Protein AF-A0A445KCR1-F1 (afdb_monomer_lite)

Foldseek 3Di:
DDDDDPPPPPPPPPFDADPVRDTFDWDADCPPVRHRWIKTAFPCVVVVPTDGDIGTPDPPPPPVRVVVVVVVVVVVVVVVVVVVVVVVVVVVVVVVVVVLQADKDWDWDQDPVVRDIDIDIDGD

Secondary structure (DSSP, 8-state):
----------------B-TTSSBPPEEE--SGGGTT-EEEE-TTGGGT-----EEESS----HHHHHHHHHHHHHHHHHHHHHHHHHHHHHHHHHHHHHHHHPEEEEEEEETTTTEEEEEEEE-

Structure (mmCIF, N/CA/C/O backbone):
data_AF-A0A445KCR1-F1
#
_entry.id   AF-A0A445KCR1-F1
#
loop_
_atom_site.group_PDB
_atom_site.id
_atom_site.type_symbol
_atom_site.label_atom_id
_atom_site.label_alt_id
_atom_site.label_comp_id
_atom_site.label_asym_id
_atom_site.label_entity_id
_atom_site.label_seq_id
_atom_site.pdbx_PDB_ins_code
_atom_site.Cartn_x
_atom_site.Cartn_y
_atom_site.Cartn_z
_atom_site.occupancy
_atom_site.B_iso_or_equiv
_atom_site.auth_seq_id
_atom_site.auth_comp_id
_atom_site.auth_asym_id
_atom_site.auth_atom_id
_atom_site.pdbx_PDB_model_num
ATOM 1 N N . MET A 1 1 ? -22.871 23.861 -31.447 1.00 44.31 1 MET A N 1
ATOM 2 C CA . MET A 1 1 ? -22.687 22.397 -31.373 1.00 44.31 1 MET A CA 1
ATOM 3 C C . MET A 1 1 ? -21.193 22.141 -31.427 1.00 44.31 1 MET A C 1
ATOM 5 O O . MET A 1 1 ? -20.646 22.080 -32.518 1.00 44.31 1 MET A O 1
ATOM 9 N N . GLU A 1 2 ? -20.517 22.099 -30.280 1.00 36.28 2 GLU A N 1
ATOM 10 C CA . GLU A 1 2 ? -19.075 21.830 -30.249 1.00 36.28 2 GLU A CA 1
ATOM 11 C C . GLU A 1 2 ? -18.825 20.394 -29.801 1.00 36.28 2 GLU A C 1
ATOM 13 O O . GLU A 1 2 ? -19.383 19.903 -28.822 1.00 36.28 2 GLU A O 1
ATOM 18 N N . ARG A 1 3 ? -18.057 19.702 -30.638 1.00 44.53 3 ARG A N 1
ATOM 19 C CA . ARG A 1 3 ? -17.822 18.265 -30.650 1.00 44.53 3 ARG A CA 1
ATOM 20 C C . ARG A 1 3 ? -16.696 17.977 -29.657 1.00 44.53 3 ARG A C 1
ATOM 22 O O . ARG A 1 3 ? -15.569 18.410 -29.876 1.00 44.53 3 ARG A O 1
ATOM 29 N N . SER A 1 4 ? -16.995 17.278 -28.565 1.00 48.47 4 SER A N 1
ATOM 30 C CA . SER A 1 4 ? -15.982 16.821 -27.610 1.00 48.47 4 SER A CA 1
ATOM 31 C C . SER A 1 4 ? -15.005 15.863 -28.297 1.00 48.47 4 SER A C 1
ATOM 33 O O . SER A 1 4 ? -15.389 14.767 -28.698 1.00 48.47 4 SER A O 1
ATOM 35 N N . SER A 1 5 ? -13.740 16.265 -28.419 1.00 48.31 5 SER A N 1
ATOM 36 C CA . SER A 1 5 ? -12.640 15.369 -28.780 1.00 48.31 5 SER A CA 1
ATOM 37 C C . SER A 1 5 ? -11.990 14.844 -27.504 1.00 48.31 5 SER A C 1
ATOM 39 O O . SER A 1 5 ? -11.193 15.531 -26.870 1.00 48.31 5 SER A O 1
ATOM 41 N N . SER A 1 6 ? -12.338 13.618 -27.117 1.00 49.81 6 SER A N 1
ATOM 42 C CA . SER A 1 6 ? -11.575 12.855 -26.130 1.00 49.81 6 SER A CA 1
ATOM 43 C C . SER A 1 6 ? -10.322 12.298 -26.802 1.00 49.81 6 SER A C 1
ATOM 45 O O . SER A 1 6 ? -10.368 11.266 -27.467 1.00 49.81 6 SER A O 1
ATOM 47 N N . SER A 1 7 ? -9.193 12.979 -26.633 1.00 45.12 7 SER A N 1
ATOM 48 C CA . SER A 1 7 ? -7.891 12.463 -27.053 1.00 45.12 7 SER A CA 1
ATOM 49 C C . SER A 1 7 ? -7.391 11.424 -26.044 1.00 45.12 7 SER A C 1
ATOM 51 O O . SER A 1 7 ? -6.597 11.735 -25.162 1.00 45.12 7 SER A O 1
ATOM 53 N N . TYR A 1 8 ? -7.838 10.172 -26.177 1.00 51.50 8 TYR A N 1
ATOM 54 C CA . TYR A 1 8 ? -6.996 9.034 -25.800 1.00 51.50 8 TYR A CA 1
ATOM 55 C C . TYR A 1 8 ? -5.853 9.015 -26.819 1.00 51.50 8 TYR A C 1
ATOM 57 O O . TYR A 1 8 ? -5.961 8.445 -27.903 1.00 51.50 8 TYR A O 1
ATOM 65 N N . THR A 1 9 ? -4.778 9.742 -26.536 1.00 47.00 9 THR A N 1
ATOM 66 C CA . THR A 1 9 ? -3.545 9.562 -27.289 1.00 47.00 9 THR A CA 1
ATOM 67 C C . THR A 1 9 ? -2.984 8.219 -26.862 1.00 47.00 9 THR A C 1
ATOM 69 O O . THR A 1 9 ? -2.454 8.085 -25.766 1.00 47.00 9 THR A O 1
ATOM 72 N N . SER A 1 10 ? -3.115 7.203 -27.712 1.00 55.72 10 SER A N 1
ATOM 73 C CA . SER A 1 10 ? -2.225 6.054 -27.650 1.00 55.72 10 SER A CA 1
ATOM 74 C C . SER A 1 10 ? -0.803 6.604 -27.784 1.00 55.72 10 SER A C 1
ATOM 76 O O . SER A 1 10 ? -0.407 6.961 -28.897 1.00 55.72 10 SER A O 1
ATOM 78 N N . GLU A 1 11 ? -0.058 6.754 -26.681 1.00 54.22 11 GLU A N 1
ATOM 79 C CA . GLU A 1 11 ? 1.372 7.038 -26.767 1.00 54.22 11 GLU A CA 1
ATOM 80 C C . GLU A 1 11 ? 1.967 6.017 -27.734 1.00 54.22 11 GLU A C 1
ATOM 82 O O . GLU A 1 11 ? 1.942 4.806 -27.485 1.00 54.22 11 GLU A O 1
ATOM 87 N N . ALA A 1 12 ? 2.450 6.500 -28.879 1.00 54.09 12 ALA A N 1
ATOM 88 C CA . ALA A 1 12 ? 3.193 5.686 -29.816 1.00 54.09 12 ALA A CA 1
ATOM 89 C C . ALA A 1 12 ? 4.299 4.995 -29.013 1.00 54.09 12 ALA A C 1
ATOM 91 O O . ALA A 1 12 ? 5.144 5.666 -28.421 1.00 54.09 12 ALA A O 1
ATOM 92 N N . ARG A 1 13 ? 4.247 3.660 -28.913 1.00 63.16 13 ARG A N 1
ATOM 93 C CA . ARG A 1 13 ? 5.245 2.879 -28.178 1.00 63.16 13 ARG A CA 1
ATOM 94 C C . ARG A 1 13 ? 6.606 3.165 -28.805 1.00 63.16 13 ARG A C 1
ATOM 96 O O . ARG A 1 13 ? 6.920 2.617 -29.858 1.00 63.16 13 ARG A O 1
ATOM 103 N N . SER A 1 14 ? 7.378 4.055 -28.184 1.00 77.50 14 SER A N 1
ATOM 104 C CA . SER A 1 14 ? 8.743 4.340 -28.609 1.00 77.50 14 SER A CA 1
ATOM 105 C C . SER A 1 14 ? 9.523 3.029 -28.568 1.00 77.50 14 SER A C 1
ATOM 107 O O . SER A 1 14 ? 9.561 2.363 -27.528 1.00 77.50 14 SER A O 1
ATOM 109 N N . ARG A 1 15 ? 10.065 2.615 -29.717 1.00 89.50 15 ARG A N 1
ATOM 110 C CA . ARG A 1 15 ? 10.869 1.395 -29.820 1.00 89.50 15 ARG A CA 1
ATOM 111 C C . ARG A 1 15 ? 12.230 1.675 -29.202 1.00 89.50 15 ARG A C 1
ATOM 113 O O . ARG A 1 15 ? 12.981 2.507 -29.703 1.00 89.50 15 ARG A O 1
ATOM 120 N N . VAL A 1 16 ? 12.534 0.983 -28.113 1.00 94.31 16 VAL A N 1
ATOM 121 C CA . VAL A 1 16 ? 13.819 1.078 -27.417 1.00 94.31 16 VAL A CA 1
ATOM 122 C C . VAL A 1 16 ? 14.687 -0.084 -27.879 1.00 94.31 16 VAL A C 1
ATOM 124 O O . VAL A 1 16 ? 14.226 -1.220 -27.888 1.00 94.31 16 VAL A O 1
ATOM 127 N N . PHE A 1 17 ? 15.934 0.180 -28.264 1.00 96.06 17 PHE A N 1
ATOM 128 C CA . PHE A 1 17 ? 16.880 -0.845 -28.713 1.00 96.06 17 PHE A CA 1
ATOM 129 C C . PHE A 1 17 ? 18.033 -0.975 -27.720 1.00 96.06 17 PHE A C 1
ATOM 131 O O . PHE A 1 17 ? 18.495 0.017 -27.158 1.00 96.06 17 PHE A O 1
ATOM 138 N N . CYS A 1 18 ? 18.505 -2.202 -27.499 1.00 96.31 18 CYS A N 1
ATOM 139 C CA . CYS A 1 18 ? 19.670 -2.456 -26.653 1.00 96.31 18 CYS A CA 1
ATOM 140 C C . CYS A 1 18 ? 20.988 -2.396 -27.451 1.00 96.31 18 CYS A C 1
ATOM 142 O O . CYS A 1 18 ? 20.988 -2.277 -28.674 1.00 96.31 18 CYS A O 1
ATOM 144 N N . MET A 1 19 ? 22.132 -2.578 -26.778 1.00 95.88 19 MET A N 1
ATOM 145 C CA . MET A 1 19 ? 23.459 -2.593 -27.427 1.00 95.88 19 MET A CA 1
ATOM 146 C C . MET A 1 19 ? 23.679 -3.768 -28.401 1.00 95.88 19 MET A C 1
ATOM 148 O O . MET A 1 19 ? 24.616 -3.739 -29.188 1.00 95.88 19 MET A O 1
ATOM 152 N N . CYS A 1 20 ? 22.829 -4.800 -28.372 1.00 95.19 20 CYS A N 1
ATOM 153 C CA . CYS A 1 20 ? 22.841 -5.882 -29.366 1.00 95.19 20 CYS A CA 1
ATOM 154 C C . CYS A 1 20 ? 22.042 -5.520 -30.634 1.00 95.19 20 CYS A C 1
ATOM 156 O O . CYS 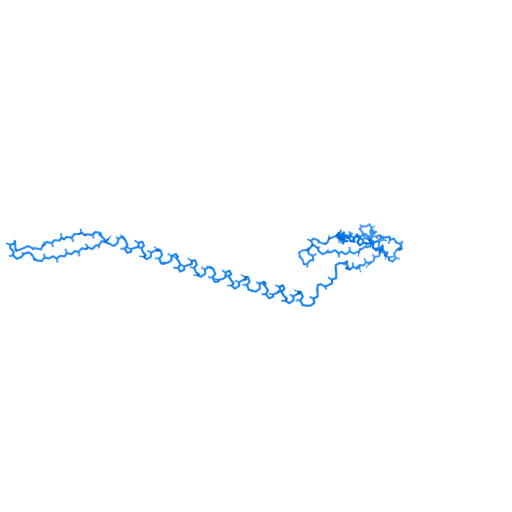A 1 20 ? 21.850 -6.377 -31.490 1.00 95.19 20 CYS A O 1
ATOM 158 N N . ASN A 1 21 ? 21.538 -4.283 -30.726 1.00 94.75 21 ASN A N 1
ATOM 159 C CA . ASN A 1 21 ? 20.705 -3.776 -31.815 1.00 94.75 21 ASN A CA 1
ATOM 160 C C . ASN A 1 21 ? 19.392 -4.558 -32.027 1.00 94.75 21 ASN A C 1
ATOM 162 O O . ASN A 1 21 ? 18.861 -4.629 -33.132 1.00 94.75 21 ASN A O 1
ATOM 166 N N . ILE A 1 22 ? 18.864 -5.141 -30.948 1.00 94.38 22 ILE A N 1
ATOM 167 C CA . ILE A 1 22 ? 17.543 -5.780 -30.899 1.00 94.38 22 ILE A CA 1
ATOM 168 C C . ILE A 1 22 ? 16.585 -4.915 -30.083 1.00 94.38 22 ILE A C 1
ATOM 170 O O . ILE A 1 22 ? 17.013 -4.189 -29.179 1.00 94.38 22 ILE A O 1
ATOM 174 N N . GLU A 1 23 ? 15.292 -5.001 -30.389 1.00 95.94 23 GLU A N 1
ATOM 175 C CA . GLU A 1 23 ? 14.259 -4.301 -29.626 1.00 95.94 23 GLU A CA 1
ATOM 176 C C . GLU A 1 23 ? 14.234 -4.823 -28.180 1.00 95.94 23 GLU A C 1
ATOM 178 O O . GLU A 1 23 ? 14.168 -6.029 -27.922 1.00 95.94 23 GLU A O 1
ATOM 183 N N . ALA A 1 24 ? 14.342 -3.902 -27.229 1.00 96.62 24 ALA A N 1
ATOM 184 C CA . ALA A 1 24 ? 14.310 -4.179 -25.807 1.00 96.62 24 ALA A CA 1
ATOM 185 C C . ALA A 1 24 ? 12.844 -4.329 -25.362 1.00 96.62 24 ALA A C 1
ATOM 187 O O . ALA A 1 24 ? 12.084 -3.361 -25.453 1.00 96.62 24 ALA A O 1
ATOM 188 N N . PRO A 1 25 ? 12.407 -5.504 -24.873 1.00 94.50 25 PRO A N 1
ATOM 189 C CA . PRO A 1 25 ? 11.056 -5.666 -24.349 1.00 94.50 25 PRO A CA 1
ATOM 190 C C . PRO A 1 25 ? 10.813 -4.791 -23.116 1.00 94.50 25 PRO A C 1
ATOM 192 O O . PRO A 1 25 ? 11.696 -4.620 -22.272 1.00 94.50 25 PRO A O 1
ATOM 195 N N . LEU A 1 26 ? 9.578 -4.301 -22.987 1.00 93.81 26 LEU A N 1
ATOM 196 C CA . LEU A 1 26 ? 9.080 -3.669 -21.769 1.00 93.81 26 LEU A CA 1
ATOM 197 C C . LEU A 1 26 ? 8.691 -4.751 -20.753 1.00 93.81 26 LEU A C 1
ATOM 199 O O . LEU A 1 26 ? 7.810 -5.570 -21.012 1.00 93.81 26 LEU A O 1
ATOM 203 N N . VAL A 1 27 ? 9.330 -4.741 -19.590 1.00 93.12 27 VAL A N 1
ATOM 204 C CA . VAL A 1 27 ? 9.168 -5.726 -18.516 1.00 93.12 27 VAL A CA 1
ATOM 205 C C . VAL A 1 27 ? 8.667 -5.028 -17.256 1.00 93.12 27 VAL A C 1
ATOM 207 O O . VAL A 1 27 ? 9.116 -3.933 -16.936 1.00 93.12 27 VAL A O 1
ATOM 210 N N . THR A 1 28 ? 7.749 -5.664 -16.524 1.00 92.19 28 THR A N 1
ATOM 211 C CA . THR A 1 28 ? 7.305 -5.200 -15.198 1.00 92.19 28 THR A CA 1
ATOM 212 C C . THR A 1 28 ? 8.094 -5.931 -14.115 1.00 92.19 28 THR A C 1
ATOM 214 O O . THR A 1 28 ? 8.177 -7.160 -14.136 1.00 92.19 28 THR A O 1
ATOM 217 N N . SER A 1 29 ? 8.690 -5.183 -13.191 1.00 90.75 29 SER A N 1
ATOM 218 C CA . SER A 1 29 ? 9.364 -5.716 -12.011 1.00 90.75 29 SER A CA 1
ATOM 219 C C . SER A 1 29 ? 8.336 -6.116 -10.955 1.00 90.75 29 SER A C 1
ATOM 221 O O . SER A 1 29 ? 7.412 -5.365 -10.661 1.00 90.75 29 SER A O 1
ATOM 223 N N . TRP A 1 30 ? 8.528 -7.292 -10.362 1.00 89.25 30 TRP A N 1
ATOM 224 C CA . TRP A 1 30 ? 7.694 -7.828 -9.278 1.00 89.25 30 TRP A CA 1
ATOM 225 C C . TRP A 1 30 ? 8.487 -8.069 -7.990 1.00 89.25 30 TRP A C 1
ATOM 227 O O . TRP A 1 30 ? 7.993 -8.693 -7.058 1.00 89.25 30 TRP A O 1
ATOM 237 N N . ILE A 1 31 ? 9.731 -7.592 -7.940 1.00 87.56 31 ILE A N 1
ATOM 238 C CA . ILE A 1 31 ? 10.547 -7.619 -6.724 1.00 87.56 31 ILE A CA 1
ATOM 239 C C . ILE A 1 31 ? 9.979 -6.578 -5.760 1.00 87.56 31 ILE A C 1
ATOM 241 O O . ILE A 1 31 ? 9.650 -5.483 -6.208 1.00 87.56 31 ILE A O 1
ATOM 245 N N . GLU A 1 32 ? 9.897 -6.900 -4.468 1.00 81.38 32 GLU A N 1
ATOM 246 C CA . GLU A 1 32 ? 9.301 -6.064 -3.412 1.00 81.38 32 GLU A CA 1
ATOM 247 C C . GLU A 1 32 ? 9.691 -4.580 -3.525 1.00 81.38 32 GLU A C 1
ATOM 249 O O . GLU A 1 32 ? 8.830 -3.706 -3.589 1.00 81.38 32 GLU A O 1
ATOM 254 N N . GLU A 1 33 ? 10.984 -4.302 -3.687 1.00 82.19 33 GLU A N 1
ATOM 255 C CA . GLU A 1 33 ? 11.531 -2.943 -3.741 1.00 82.19 33 GLU A CA 1
ATOM 256 C C . GLU A 1 33 ? 11.192 -2.162 -5.027 1.00 82.19 33 GLU A C 1
ATOM 258 O O . GLU A 1 33 ? 11.226 -0.933 -5.052 1.00 82.19 33 GLU A O 1
ATOM 263 N N . ASN A 1 34 ? 10.847 -2.855 -6.115 1.00 83.94 34 ASN A N 1
ATOM 264 C CA . ASN A 1 34 ? 10.541 -2.259 -7.420 1.00 83.94 34 ASN A CA 1
ATOM 265 C C . ASN A 1 34 ? 9.213 -2.773 -7.996 1.00 83.94 34 ASN A C 1
ATOM 267 O O . ASN A 1 34 ? 9.056 -2.827 -9.218 1.00 83.94 34 ASN A O 1
ATOM 271 N N . SER A 1 35 ? 8.281 -3.200 -7.144 1.00 86.44 35 SER A N 1
ATOM 272 C CA . SER A 1 35 ? 7.059 -3.870 -7.583 1.00 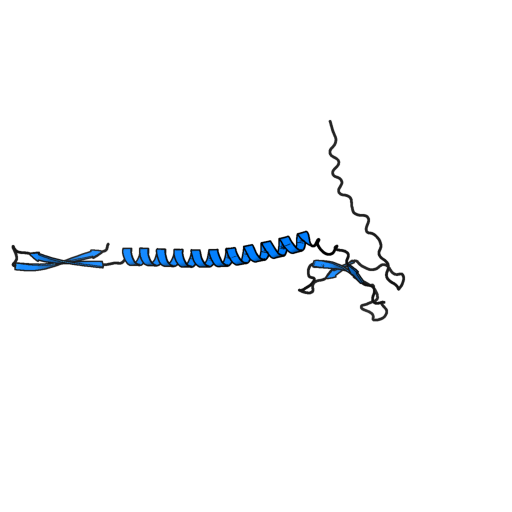86.44 35 SER A CA 1
ATOM 273 C C . SER A 1 35 ? 6.187 -2.936 -8.424 1.00 86.44 35 SER A C 1
ATOM 275 O O . SER A 1 35 ? 6.007 -1.761 -8.101 1.00 86.44 35 SER A O 1
ATOM 277 N N . GLY A 1 36 ? 5.695 -3.441 -9.552 1.00 86.38 36 GLY A N 1
ATOM 278 C CA . GLY A 1 36 ? 4.872 -2.697 -10.502 1.00 86.38 36 GLY A CA 1
ATOM 279 C C . GLY A 1 36 ? 5.631 -1.701 -11.386 1.00 86.38 36 GLY A C 1
ATOM 280 O O . GLY A 1 36 ? 5.039 -1.186 -12.332 1.00 86.38 36 GLY A O 1
ATOM 281 N N . ARG A 1 37 ? 6.928 -1.443 -11.149 1.00 90.06 37 ARG A N 1
ATOM 282 C CA . ARG A 1 37 ? 7.729 -0.546 -12.002 1.00 90.06 37 ARG A CA 1
ATOM 283 C C . ARG A 1 37 ? 8.158 -1.245 -13.286 1.00 90.06 37 ARG A C 1
ATOM 285 O O . ARG A 1 37 ? 8.621 -2.385 -13.266 1.00 90.06 37 ARG A O 1
ATOM 292 N N . ARG A 1 38 ? 8.073 -0.540 -14.408 1.00 93.06 38 ARG A N 1
ATOM 293 C CA . ARG A 1 38 ? 8.379 -1.042 -15.747 1.00 93.06 38 ARG A CA 1
ATOM 294 C C . ARG A 1 38 ? 9.740 -0.561 -16.235 1.00 93.06 38 ARG A C 1
ATOM 296 O O . ARG A 1 38 ? 10.102 0.604 -16.056 1.00 93.06 38 ARG A O 1
ATOM 303 N N . PHE A 1 39 ? 10.480 -1.442 -16.897 1.00 93.38 39 PHE A N 1
ATOM 304 C CA . PHE A 1 39 ? 11.797 -1.169 -17.470 1.00 93.38 39 PHE A CA 1
ATOM 305 C C . PHE A 1 39 ? 11.982 -1.868 -18.820 1.00 93.38 39 PHE A C 1
ATOM 307 O O . PHE A 1 39 ? 11.331 -2.867 -19.109 1.00 93.38 39 PHE A O 1
ATOM 314 N N . TYR A 1 40 ? 12.893 -1.353 -19.637 1.00 95.31 40 TYR A N 1
ATOM 315 C CA . TYR A 1 40 ? 13.401 -1.995 -20.841 1.00 95.31 40 TYR A CA 1
ATOM 316 C C . TYR A 1 40 ? 14.694 -2.742 -20.521 1.00 95.31 40 TYR A C 1
ATOM 318 O O . TYR A 1 40 ? 15.585 -2.186 -19.875 1.00 95.31 40 TYR A O 1
ATOM 326 N N . GLY A 1 41 ? 14.809 -3.986 -20.983 1.00 94.94 41 GLY A N 1
ATOM 327 C CA . GLY A 1 41 ? 16.005 -4.816 -20.812 1.00 94.94 41 GLY A CA 1
ATOM 328 C C . GLY A 1 41 ? 16.371 -5.567 -22.089 1.00 94.94 41 GLY A C 1
ATOM 329 O O . GLY A 1 41 ? 15.560 -5.671 -23.004 1.00 94.94 41 GLY A O 1
ATOM 330 N N . CYS A 1 42 ? 17.591 -6.100 -22.183 1.00 96.69 42 CYS A N 1
ATOM 331 C CA . CYS A 1 42 ? 17.985 -6.902 -23.344 1.00 96.69 42 CYS A CA 1
ATOM 332 C C . CYS A 1 42 ? 17.189 -8.220 -23.417 1.00 96.69 42 CYS A C 1
ATOM 334 O O . CYS A 1 42 ? 17.221 -9.024 -22.484 1.00 96.69 42 CYS A O 1
ATOM 336 N N . GLY A 1 43 ? 16.534 -8.490 -24.553 1.00 94.56 43 GLY A N 1
ATOM 337 C CA . GLY A 1 43 ? 15.771 -9.729 -24.763 1.00 94.56 43 GLY A CA 1
ATOM 338 C C . GLY A 1 43 ? 16.615 -11.010 -24.686 1.00 94.56 43 GLY A C 1
ATOM 339 O O . GLY A 1 43 ? 16.097 -12.072 -24.354 1.00 94.56 43 GLY A O 1
ATOM 340 N N . LEU A 1 44 ? 17.929 -10.910 -24.916 1.00 95.69 44 LEU A N 1
ATOM 341 C CA . LEU A 1 44 ? 18.868 -12.035 -24.838 1.00 95.69 44 LEU A CA 1
ATOM 342 C C . LEU A 1 44 ? 19.479 -12.237 -23.440 1.00 95.69 44 LEU A C 1
ATOM 344 O O . LEU A 1 44 ? 20.287 -13.149 -23.257 1.00 95.69 44 LEU A O 1
ATOM 348 N N . TYR A 1 45 ? 19.112 -11.420 -22.444 1.00 92.56 45 TYR A N 1
ATOM 349 C CA . TYR A 1 45 ? 19.694 -11.488 -21.098 1.00 92.56 45 TYR A CA 1
ATOM 350 C C . TYR A 1 45 ? 19.510 -12.873 -20.453 1.00 92.56 45 TYR A C 1
ATOM 352 O O . TYR A 1 45 ? 20.465 -13.464 -19.957 1.00 92.56 45 TYR A O 1
ATOM 360 N N . LYS A 1 46 ? 18.305 -13.455 -20.551 1.00 89.06 46 LYS A N 1
ATOM 361 C CA . LYS A 1 46 ? 17.977 -14.760 -19.943 1.00 89.06 46 LYS A CA 1
ATOM 362 C C . LYS A 1 46 ? 18.710 -15.956 -20.559 1.00 89.06 46 LYS A C 1
ATOM 364 O O . LYS A 1 46 ? 18.793 -16.996 -19.920 1.00 89.06 46 LYS A O 1
ATOM 369 N N . VAL A 1 47 ? 19.219 -15.826 -21.785 1.00 92.94 47 VAL A N 1
ATOM 370 C CA . VAL A 1 47 ? 19.934 -16.903 -22.495 1.00 92.94 47 VAL A CA 1
ATOM 371 C C . VAL A 1 47 ? 21.456 -16.737 -22.438 1.00 92.94 47 VAL A C 1
ATOM 373 O O . VAL A 1 47 ? 22.173 -17.412 -23.172 1.00 92.94 47 VAL A O 1
ATOM 376 N N . GLY A 1 48 ? 21.963 -15.813 -21.610 1.00 91.62 48 GLY A N 1
ATOM 377 C CA . GLY A 1 48 ? 23.401 -15.599 -21.401 1.00 91.62 48 GLY A CA 1
ATOM 378 C C . GLY A 1 48 ? 24.148 -14.986 -22.592 1.00 91.62 48 GLY A C 1
ATOM 379 O O . GLY A 1 48 ? 25.372 -14.925 -22.578 1.00 91.62 48 GLY A O 1
ATOM 380 N N . LYS A 1 49 ? 23.430 -14.531 -23.627 1.00 92.19 49 LYS A N 1
ATOM 381 C CA . LYS A 1 49 ? 23.992 -13.901 -24.839 1.00 92.19 49 LYS A CA 1
ATOM 382 C C . LYS A 1 49 ? 23.651 -12.412 -24.953 1.00 92.19 49 LYS A C 1
ATOM 384 O O . LYS A 1 49 ? 23.922 -11.790 -25.975 1.00 92.19 49 LYS A O 1
ATOM 389 N N . GLY A 1 50 ? 22.982 -11.856 -23.945 1.00 93.44 50 GLY A N 1
ATOM 390 C CA . GLY A 1 50 ? 22.536 -10.468 -23.933 1.00 93.44 50 GLY A CA 1
ATOM 391 C C . GLY A 1 50 ? 23.556 -9.514 -23.328 1.00 93.44 50 GLY A C 1
ATOM 392 O O . GLY A 1 50 ? 24.358 -9.886 -22.479 1.00 93.44 50 GLY A O 1
ATOM 393 N N . CYS A 1 51 ? 23.485 -8.255 -23.747 1.00 95.94 51 CYS A N 1
ATOM 394 C CA . CYS A 1 51 ? 24.168 -7.153 -23.081 1.00 95.94 51 CYS A CA 1
ATOM 395 C C . CYS A 1 51 ? 23.434 -6.714 -21.800 1.00 95.94 51 CYS A C 1
ATOM 397 O O . CYS A 1 51 ? 22.249 -6.995 -21.612 1.00 95.94 51 CYS A O 1
ATOM 399 N N . ASN A 1 52 ? 24.112 -5.932 -20.959 1.00 95.69 52 ASN A N 1
ATOM 400 C CA . ASN A 1 52 ? 23.568 -5.390 -19.705 1.00 95.69 52 ASN A CA 1
ATOM 401 C C . ASN A 1 52 ? 22.710 -4.126 -19.903 1.00 95.69 52 ASN A C 1
ATOM 403 O O . ASN A 1 52 ? 22.700 -3.234 -19.059 1.00 95.69 52 ASN A O 1
ATOM 407 N N . PHE A 1 53 ? 22.024 -4.003 -21.041 1.00 96.25 53 PHE A N 1
ATOM 408 C CA . PHE A 1 53 ? 21.149 -2.861 -21.288 1.00 96.25 53 PHE A CA 1
ATOM 409 C C . PHE A 1 53 ? 19.970 -2.857 -20.309 1.00 96.25 53 PHE A C 1
ATOM 411 O O . PHE A 1 53 ? 19.262 -3.861 -20.189 1.00 96.25 53 PHE A O 1
ATOM 418 N N . PHE A 1 54 ? 19.749 -1.714 -19.663 1.00 94.44 54 PHE A N 1
ATOM 419 C CA . PHE A 1 54 ? 18.664 -1.479 -18.720 1.00 94.44 54 PHE A CA 1
ATOM 420 C C . PHE A 1 54 ? 18.237 -0.008 -18.767 1.00 94.44 54 PHE A C 1
ATOM 422 O O . PHE A 1 54 ? 19.080 0.885 -18.678 1.00 94.44 54 PHE A O 1
ATOM 429 N N . GLN A 1 55 ? 16.933 0.253 -18.858 1.00 92.62 55 GLN A N 1
ATOM 430 C CA . GLN A 1 55 ? 16.382 1.607 -18.809 1.00 92.62 55 GLN A CA 1
ATOM 431 C C . GLN A 1 55 ? 15.002 1.606 -18.150 1.00 92.62 55 GLN A C 1
ATOM 433 O O . GLN A 1 55 ? 14.125 0.847 -18.550 1.00 92.62 55 GLN A O 1
ATOM 438 N N . TRP A 1 56 ? 14.765 2.479 -17.171 1.00 91.50 56 TRP A N 1
ATOM 439 C CA . TRP A 1 56 ? 13.424 2.639 -16.600 1.00 91.50 56 TRP A CA 1
ATOM 440 C C . TRP A 1 56 ? 12.458 3.227 -17.638 1.00 91.50 56 TRP A C 1
ATOM 442 O O . TRP A 1 56 ? 12.773 4.229 -18.275 1.00 91.50 56 TRP A O 1
ATOM 452 N N . HIS A 1 57 ? 11.288 2.603 -17.797 1.00 88.12 57 HIS A N 1
ATOM 453 C CA . HIS A 1 57 ? 10.189 3.149 -18.596 1.00 88.12 57 HIS A CA 1
ATOM 454 C C . HIS A 1 57 ? 9.378 4.141 -17.768 1.00 88.12 57 HIS A C 1
ATOM 456 O O . HIS A 1 57 ? 9.082 5.243 -18.223 1.00 88.12 57 HIS A O 1
ATOM 462 N N . ASP A 1 58 ? 9.050 3.756 -16.533 1.00 83.56 58 ASP A N 1
ATOM 463 C CA . ASP A 1 58 ? 8.386 4.669 -15.616 1.00 83.56 58 ASP A CA 1
ATOM 464 C C . ASP A 1 58 ? 9.402 5.714 -15.138 1.00 83.56 58 ASP A C 1
ATOM 466 O O . ASP A 1 58 ? 10.466 5.335 -14.622 1.00 83.56 58 ASP A O 1
ATOM 470 N N . PRO A 1 59 ? 9.108 7.021 -15.279 1.00 74.31 59 PRO A N 1
ATOM 471 C CA . PRO A 1 59 ? 9.986 8.052 -14.757 1.00 74.31 59 PRO A CA 1
ATOM 472 C C . PRO A 1 59 ? 10.186 7.822 -13.261 1.00 74.31 59 PRO A C 1
ATOM 474 O O . PRO A 1 59 ? 9.283 7.367 -12.552 1.00 74.31 59 PRO A O 1
ATOM 477 N N . VAL A 1 60 ? 11.382 8.142 -12.759 1.00 70.06 60 VAL A N 1
ATOM 478 C CA . VAL A 1 60 ? 11.595 8.194 -11.313 1.00 70.06 60 VAL A CA 1
ATOM 479 C C . VAL A 1 60 ? 10.546 9.158 -10.776 1.00 70.06 60 VAL A C 1
ATOM 481 O O . VAL A 1 60 ? 10.563 10.330 -11.154 1.00 70.06 60 VAL A O 1
ATOM 484 N N . GLY A 1 61 ? 9.606 8.649 -9.967 1.00 65.50 61 GLY A N 1
ATOM 485 C CA . GLY A 1 61 ? 8.508 9.457 -9.443 1.00 65.50 61 GLY A CA 1
ATOM 486 C C . GLY A 1 61 ? 9.059 10.784 -8.938 1.00 65.50 61 GLY A C 1
ATOM 487 O O . GLY A 1 61 ? 10.094 10.792 -8.258 1.00 65.50 61 GLY A O 1
ATOM 488 N N . ASN A 1 62 ? 8.425 11.891 -9.337 1.00 72.75 62 ASN A N 1
ATOM 489 C CA . ASN A 1 62 ? 8.901 13.236 -9.025 1.00 72.75 62 ASN A CA 1
ATOM 490 C C . ASN A 1 62 ? 9.229 13.295 -7.523 1.00 72.75 62 ASN A C 1
ATOM 492 O O . ASN A 1 62 ? 8.469 12.775 -6.705 1.00 72.75 62 ASN A O 1
ATOM 496 N N . ASN A 1 63 ? 10.339 13.929 -7.137 1.00 77.06 63 ASN A N 1
ATOM 497 C CA . ASN A 1 63 ? 10.698 14.120 -5.728 1.00 77.06 63 ASN A CA 1
ATOM 498 C C . ASN A 1 63 ? 9.518 14.653 -4.894 1.00 77.06 63 ASN A C 1
ATOM 500 O O . ASN A 1 63 ? 9.372 14.288 -3.730 1.00 77.06 63 ASN A O 1
ATOM 504 N N . ARG A 1 64 ? 8.627 15.451 -5.499 1.00 80.94 64 ARG A N 1
ATOM 505 C CA . ARG A 1 64 ? 7.359 15.871 -4.888 1.00 80.94 64 ARG A CA 1
ATOM 506 C C . ARG A 1 64 ? 6.401 14.703 -4.617 1.00 80.94 64 ARG A C 1
ATOM 508 O O . ARG A 1 64 ? 5.883 14.613 -3.512 1.00 80.94 64 ARG A O 1
ATOM 515 N N . GLN A 1 65 ? 6.182 13.811 -5.585 1.00 81.88 65 GLN A N 1
ATOM 516 C CA . GLN A 1 65 ? 5.329 12.624 -5.425 1.00 81.88 65 GLN A CA 1
ATOM 517 C C . GLN A 1 65 ? 5.868 11.701 -4.330 1.00 81.88 65 GLN A C 1
ATOM 519 O O . GLN A 1 65 ? 5.109 11.294 -3.459 1.00 81.88 65 GLN A O 1
ATOM 524 N N . LYS A 1 66 ? 7.184 11.445 -4.306 1.00 81.94 66 LYS A N 1
ATOM 525 C CA . LYS A 1 66 ? 7.815 10.648 -3.242 1.00 81.94 66 LYS A CA 1
ATOM 526 C C . LYS A 1 66 ? 7.590 11.258 -1.858 1.00 81.94 66 LYS A C 1
ATOM 528 O O . LYS A 1 66 ? 7.206 10.547 -0.937 1.00 81.94 66 LYS A O 1
ATOM 533 N N . LYS A 1 67 ? 7.784 12.576 -1.716 1.00 86.81 67 LYS A N 1
ATOM 534 C CA . LYS A 1 67 ? 7.534 13.290 -0.453 1.00 86.81 67 LYS A CA 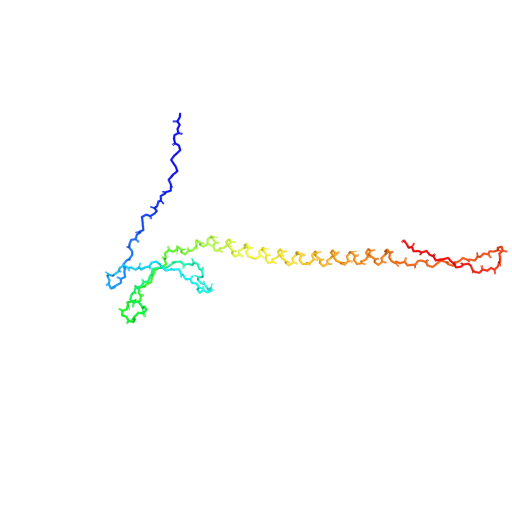1
ATOM 535 C C . LYS A 1 67 ? 6.078 13.172 -0.002 1.00 86.81 67 LYS A C 1
ATOM 537 O O . LYS A 1 67 ? 5.846 12.927 1.175 1.00 86.81 67 LYS A O 1
ATOM 542 N N . ILE A 1 68 ? 5.125 13.315 -0.926 1.00 90.44 68 ILE A N 1
ATOM 543 C CA . ILE A 1 68 ? 3.693 13.169 -0.628 1.00 90.44 68 ILE A CA 1
ATOM 544 C C . ILE A 1 68 ? 3.384 11.743 -0.171 1.00 90.44 68 ILE A C 1
ATOM 546 O O . ILE A 1 68 ? 2.757 11.578 0.865 1.00 90.44 68 ILE A O 1
ATOM 550 N N . ILE A 1 69 ? 3.865 10.722 -0.888 1.00 90.19 69 ILE A N 1
ATOM 551 C CA . ILE A 1 69 ? 3.641 9.315 -0.523 1.00 90.19 69 ILE A CA 1
ATOM 552 C C . ILE A 1 69 ? 4.170 9.035 0.887 1.00 90.19 69 ILE A C 1
ATOM 554 O O . ILE A 1 69 ? 3.442 8.504 1.716 1.00 90.19 69 ILE A O 1
ATOM 558 N N . VAL A 1 70 ? 5.403 9.451 1.190 1.00 91.06 70 VAL A N 1
ATOM 559 C CA . VAL A 1 70 ? 5.999 9.248 2.520 1.00 91.06 70 VAL A CA 1
ATOM 560 C C . VAL A 1 70 ? 5.224 9.992 3.611 1.00 91.06 70 VAL A C 1
ATOM 562 O O . VAL A 1 70 ? 5.032 9.446 4.695 1.00 91.06 70 VAL A O 1
ATOM 565 N N . ALA A 1 71 ? 4.773 11.222 3.346 1.00 95.38 71 ALA A N 1
ATOM 566 C CA . ALA A 1 71 ? 3.962 11.982 4.297 1.00 95.38 71 ALA A CA 1
ATO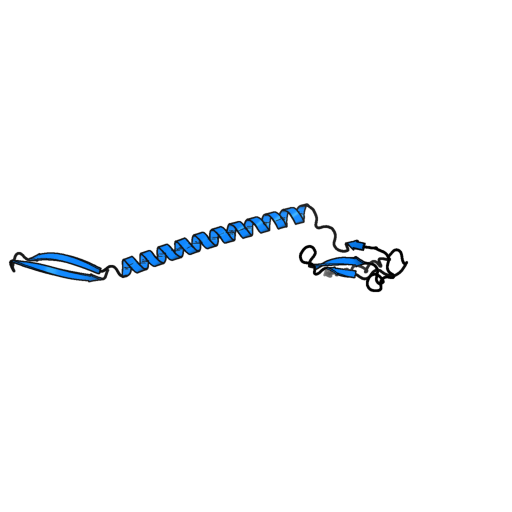M 567 C C . ALA A 1 71 ? 2.615 11.292 4.566 1.00 95.38 71 ALA A C 1
ATOM 569 O O . ALA A 1 71 ? 2.259 11.094 5.724 1.00 95.38 71 ALA A O 1
ATOM 570 N N . LEU A 1 72 ? 1.925 10.847 3.511 1.00 97.06 72 LEU A N 1
ATOM 571 C CA . LEU A 1 72 ? 0.655 10.129 3.620 1.00 97.06 72 LEU A CA 1
ATOM 572 C C . LEU A 1 72 ? 0.805 8.799 4.362 1.00 97.06 72 LEU A C 1
ATOM 574 O O . LEU A 1 72 ? -0.047 8.458 5.172 1.00 97.06 72 LEU A O 1
ATOM 578 N N . MET A 1 73 ? 1.887 8.052 4.126 1.00 95.44 73 MET A N 1
ATOM 579 C CA . MET A 1 73 ? 2.148 6.806 4.855 1.00 95.44 73 MET A CA 1
ATOM 580 C C . MET A 1 73 ? 2.284 7.051 6.362 1.00 95.44 73 MET A C 1
ATOM 582 O O . MET A 1 73 ? 1.661 6.344 7.148 1.00 95.44 73 MET A O 1
ATOM 586 N N . LYS A 1 74 ? 3.032 8.089 6.763 1.00 97.44 74 LYS A N 1
ATOM 587 C CA . LYS A 1 74 ? 3.161 8.471 8.178 1.00 97.44 74 LYS A CA 1
ATOM 588 C C . LYS A 1 74 ? 1.820 8.864 8.789 1.00 97.44 74 LYS A C 1
ATOM 590 O O . LYS A 1 74 ? 1.494 8.409 9.879 1.00 97.44 74 LYS A O 1
ATOM 595 N N . GLU A 1 75 ? 1.031 9.660 8.072 1.00 98.06 75 GLU A N 1
ATOM 596 C CA . GLU A 1 75 ? -0.296 10.077 8.530 1.00 98.06 75 GLU A CA 1
ATOM 597 C C . GLU A 1 75 ? -1.234 8.873 8.709 1.00 98.06 75 GLU A C 1
ATOM 599 O O . GLU A 1 75 ? -1.927 8.771 9.717 1.00 98.06 75 GLU A O 1
ATOM 604 N N . VAL A 1 76 ? -1.198 7.901 7.794 1.00 98.31 76 VAL A N 1
ATOM 605 C CA . VAL A 1 76 ? -1.956 6.648 7.927 1.00 98.31 76 VAL A CA 1
ATOM 606 C C . VAL A 1 76 ? -1.538 5.863 9.173 1.00 98.31 76 VAL A C 1
ATOM 608 O O . VAL A 1 76 ? -2.404 5.347 9.882 1.00 98.31 76 VAL A O 1
ATOM 611 N N . ASP A 1 77 ? -0.243 5.767 9.465 1.00 98.06 77 ASP A N 1
ATOM 612 C CA . ASP A 1 77 ? 0.242 5.051 10.649 1.00 98.06 77 ASP A CA 1
ATOM 613 C C . ASP A 1 77 ? -0.164 5.758 11.952 1.00 98.06 77 ASP A C 1
ATOM 615 O O . ASP A 1 77 ? -0.636 5.110 12.892 1.00 98.06 77 ASP A O 1
ATOM 619 N N . GLU A 1 78 ? -0.075 7.088 11.995 1.00 98.25 78 GLU A N 1
ATOM 620 C CA . GLU A 1 78 ? -0.542 7.900 13.125 1.00 98.25 78 GLU A CA 1
ATOM 621 C C . GLU A 1 78 ? -2.056 7.764 13.345 1.00 98.25 78 GLU A C 1
ATOM 623 O O . GLU A 1 78 ? -2.514 7.602 14.483 1.00 98.25 78 GLU A O 1
ATOM 628 N N . LEU A 1 79 ? -2.843 7.773 12.266 1.00 98.44 79 LEU A N 1
ATOM 629 C CA . LEU A 1 79 ? -4.290 7.575 12.327 1.00 98.44 79 LEU A CA 1
ATOM 630 C C . LEU A 1 79 ? -4.646 6.180 12.846 1.00 98.44 79 LEU A C 1
ATOM 632 O O . LEU A 1 79 ? -5.504 6.071 13.720 1.00 98.44 79 LEU A O 1
ATOM 636 N N . LYS A 1 80 ? -3.949 5.129 12.400 1.00 98.19 80 LYS A N 1
ATOM 637 C CA . LYS A 1 80 ? -4.141 3.759 12.910 1.00 98.19 80 LYS A CA 1
ATOM 638 C C . LYS A 1 80 ? -3.817 3.642 14.398 1.00 98.19 80 LYS A C 1
ATOM 640 O O . LYS A 1 80 ? -4.515 2.941 15.131 1.00 98.19 80 LYS A O 1
ATOM 645 N N . LEU A 1 81 ? -2.760 4.309 14.865 1.00 98.25 81 LEU A N 1
ATOM 646 C CA . LEU A 1 81 ? -2.422 4.347 16.291 1.00 98.25 81 LEU A CA 1
ATOM 647 C C . LEU A 1 81 ? -3.514 5.051 17.100 1.00 98.25 81 LEU A C 1
ATOM 649 O O . LEU A 1 81 ? -3.944 4.542 18.138 1.00 98.25 81 LE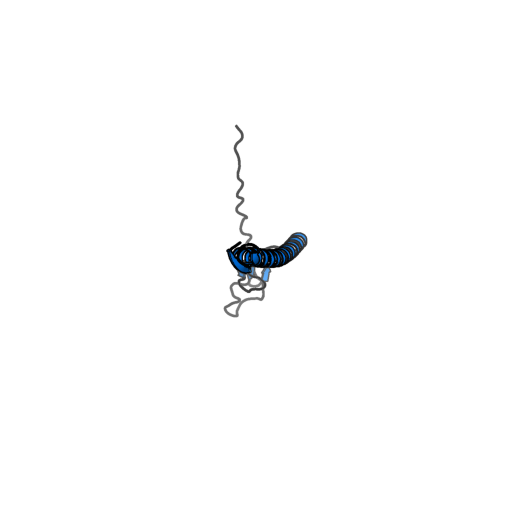U A O 1
ATOM 653 N N . ARG A 1 82 ? -4.008 6.192 16.607 1.00 98.00 82 ARG A N 1
ATOM 654 C CA . ARG A 1 82 ? -5.100 6.931 17.247 1.00 98.00 82 ARG A CA 1
ATOM 655 C C . ARG A 1 82 ? -6.393 6.121 17.282 1.00 98.00 82 ARG A C 1
ATOM 657 O O . ARG A 1 82 ? -7.046 6.085 18.321 1.00 98.00 82 ARG A O 1
ATOM 664 N N . GLU A 1 83 ? -6.746 5.461 16.183 1.00 98.56 83 GLU A N 1
ATOM 665 C CA . GLU A 1 83 ? -7.923 4.597 16.084 1.00 98.56 83 GLU A CA 1
ATOM 666 C C . GLU A 1 83 ? -7.881 3.487 17.138 1.00 98.56 83 GLU A C 1
ATOM 668 O O . GLU A 1 83 ? -8.829 3.342 17.909 1.00 98.56 83 GLU A O 1
ATOM 673 N N . LYS A 1 84 ? -6.756 2.770 17.248 1.00 98.44 84 LYS A N 1
ATOM 674 C CA . LYS A 1 84 ? -6.557 1.745 18.284 1.00 98.44 84 LYS A CA 1
ATOM 675 C C . LYS A 1 84 ? -6.739 2.306 19.695 1.00 98.44 84 LYS A C 1
ATOM 677 O O . LYS A 1 84 ? -7.415 1.695 20.520 1.00 98.44 84 LY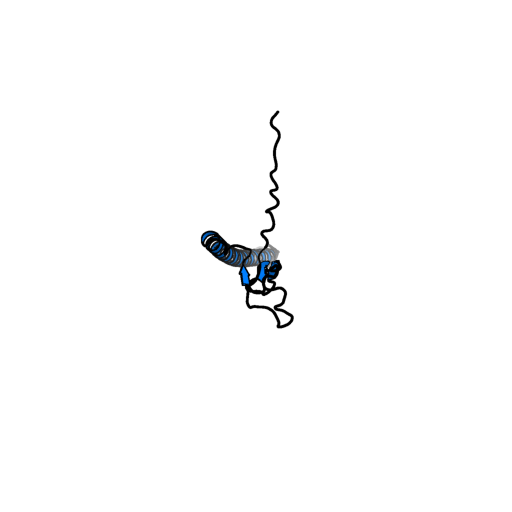S A O 1
ATOM 682 N N . GLY A 1 85 ? -6.179 3.485 19.971 1.00 98.19 85 GLY A N 1
ATOM 683 C CA . GLY A 1 85 ? -6.336 4.150 21.266 1.00 98.19 85 GLY A CA 1
ATOM 684 C C . GLY A 1 85 ? -7.793 4.510 21.580 1.00 98.19 85 GLY A C 1
ATOM 685 O O . GLY A 1 85 ? -8.269 4.274 22.690 1.00 98.19 85 GLY A O 1
ATOM 686 N N . LEU A 1 86 ? -8.527 5.038 20.598 1.00 98.19 86 LEU A N 1
ATOM 687 C CA . LEU A 1 86 ? -9.954 5.332 20.746 1.00 98.19 86 LEU A CA 1
ATOM 688 C C . LEU A 1 86 ? -10.779 4.058 20.952 1.00 98.19 86 LEU A C 1
ATOM 690 O O . LEU A 1 86 ? -11.650 4.044 21.817 1.00 98.19 86 LEU A O 1
ATOM 694 N N . GLN A 1 87 ? -10.479 2.978 20.227 1.00 98.38 87 GLN A N 1
ATOM 695 C CA . GLN A 1 87 ? -11.151 1.689 20.405 1.00 98.38 87 GLN A CA 1
ATOM 696 C C . GLN A 1 87 ? -10.939 1.111 21.808 1.00 98.38 87 GLN A C 1
ATOM 698 O O . GLN A 1 87 ? -11.896 0.617 22.409 1.00 98.38 87 GLN A O 1
ATOM 703 N N . SER A 1 88 ? -9.727 1.223 22.362 1.00 98.19 88 SER A N 1
ATOM 704 C CA . SER A 1 88 ? -9.459 0.830 23.751 1.00 98.19 88 SER A CA 1
ATOM 705 C C . SER A 1 88 ? -10.332 1.624 24.722 1.00 98.19 88 SER A C 1
ATOM 707 O O . SER A 1 88 ? -11.063 1.037 25.511 1.00 98.19 88 SER A O 1
ATOM 709 N N . ARG A 1 89 ? -10.359 2.959 24.597 1.00 97.50 89 ARG A N 1
ATOM 710 C CA . ARG A 1 89 ? -11.165 3.828 25.474 1.00 97.50 89 ARG A CA 1
ATOM 711 C C . ARG A 1 89 ? -12.661 3.545 25.379 1.00 97.50 89 ARG A C 1
ATOM 713 O O . ARG A 1 89 ? -13.354 3.577 26.390 1.00 97.50 89 ARG A O 1
ATOM 720 N N . ILE A 1 90 ? -13.170 3.290 24.173 1.00 98.06 90 ILE A N 1
ATOM 721 C CA . ILE A 1 90 ? -14.572 2.903 23.967 1.00 98.06 90 ILE A CA 1
ATOM 722 C C . ILE A 1 90 ? -14.862 1.586 24.688 1.00 98.06 90 ILE A C 1
ATOM 724 O O . ILE A 1 90 ? -15.903 1.461 25.328 1.00 98.06 90 ILE A O 1
ATOM 728 N N . SER A 1 91 ? -13.947 0.622 24.605 1.00 97.81 91 SER A N 1
ATOM 729 C CA . SER A 1 91 ? -14.089 -0.672 25.275 1.00 97.81 91 SER A CA 1
ATOM 730 C C . SER A 1 91 ? -14.098 -0.515 26.798 1.00 97.81 91 SER A C 1
ATOM 732 O O . SER A 1 91 ? -14.983 -1.061 27.452 1.00 97.81 91 SER A O 1
ATOM 734 N N . ASP A 1 92 ? -13.204 0.305 27.354 1.00 97.19 92 ASP A N 1
ATOM 735 C CA . ASP A 1 92 ? -13.148 0.586 28.794 1.00 97.19 92 ASP A CA 1
ATOM 736 C C . ASP A 1 92 ? -14.424 1.275 29.296 1.00 97.19 92 ASP A C 1
ATOM 738 O O . ASP A 1 92 ? -14.982 0.891 30.325 1.00 97.19 92 ASP A O 1
ATOM 742 N N . MET A 1 93 ? -14.928 2.267 28.551 1.00 96.75 93 MET A N 1
ATOM 743 C CA . MET A 1 93 ? -16.185 2.947 28.887 1.00 96.75 93 MET A CA 1
ATOM 744 C C . MET A 1 93 ? -17.371 1.979 28.865 1.00 96.75 93 MET A C 1
ATOM 746 O O . MET A 1 93 ? -18.163 1.982 29.803 1.00 96.75 93 MET A O 1
ATOM 750 N N . LYS A 1 94 ? -17.456 1.106 27.853 1.00 96.69 94 LYS A N 1
ATOM 751 C CA . LYS A 1 94 ? -18.497 0.068 27.771 1.00 96.69 94 LYS A CA 1
ATOM 752 C C . LYS A 1 94 ? -18.421 -0.925 28.929 1.00 96.69 94 LYS A C 1
ATOM 754 O O . LYS A 1 94 ? -19.450 -1.329 29.459 1.00 96.69 94 LYS A O 1
ATOM 759 N N . MET A 1 95 ? -17.214 -1.319 29.333 1.00 95.62 95 MET A N 1
ATOM 760 C CA . MET A 1 95 ? -17.023 -2.204 30.484 1.00 95.62 95 MET A CA 1
ATOM 761 C C . MET A 1 95 ? -17.453 -1.537 31.790 1.00 95.62 95 MET A C 1
ATOM 763 O O . MET A 1 95 ? -18.082 -2.187 32.623 1.00 95.62 95 MET A O 1
ATOM 767 N N . LYS A 1 96 ? -17.158 -0.243 31.961 1.00 93.81 96 LYS A N 1
ATOM 768 C CA . LYS A 1 96 ? -17.587 0.522 33.135 1.00 93.81 96 LYS A CA 1
ATOM 769 C C . LYS A 1 96 ? -19.107 0.667 33.197 1.00 93.81 96 LYS A C 1
ATOM 771 O O . LYS A 1 96 ? -19.680 0.419 34.250 1.00 93.81 96 LYS A O 1
ATOM 776 N N . GLU A 1 97 ? -19.742 1.016 32.082 1.00 93.56 97 GLU A N 1
ATOM 777 C CA . GLU A 1 97 ? -21.204 1.099 31.973 1.00 93.56 97 GLU A CA 1
ATOM 778 C C . GLU A 1 97 ? -21.858 -0.247 32.312 1.00 93.56 97 GLU A C 1
ATOM 780 O O . GLU A 1 97 ? -22.783 -0.304 33.120 1.00 93.56 97 GLU A O 1
ATOM 785 N N . LYS A 1 98 ? -21.308 -1.350 31.785 1.00 91.75 98 LYS A N 1
ATOM 786 C CA . LYS A 1 98 ? -21.766 -2.700 32.122 1.00 91.75 98 LYS A CA 1
ATOM 787 C C . LYS A 1 98 ? -21.630 -2.993 33.619 1.00 91.75 98 LYS A C 1
ATOM 789 O O . LYS A 1 98 ? -22.598 -3.425 34.234 1.00 91.75 98 LYS A O 1
ATOM 794 N N . TYR A 1 99 ? -20.459 -2.748 34.209 1.00 89.50 99 TYR A N 1
ATOM 795 C CA . TYR A 1 99 ? -20.251 -2.969 35.641 1.00 89.50 99 TYR A CA 1
ATOM 796 C C . TYR A 1 99 ? -21.235 -2.142 36.472 1.00 89.50 99 TYR A C 1
ATOM 798 O O . TYR A 1 99 ? -21.872 -2.688 37.362 1.00 89.50 99 TYR A O 1
ATOM 806 N N . GLU A 1 100 ? -21.421 -0.857 36.150 1.00 87.75 100 GLU A N 1
ATOM 807 C CA . GLU A 1 100 ? -22.379 0.016 36.840 1.00 87.75 100 GLU A CA 1
ATOM 808 C C . GLU A 1 100 ? -23.826 -0.487 36.735 1.00 87.75 100 GLU A C 1
ATOM 810 O O . GLU A 1 100 ? -24.550 -0.387 37.726 1.00 87.75 100 GLU A O 1
ATOM 815 N N . SER A 1 101 ? -24.218 -1.079 35.600 1.00 84.31 101 SER A N 1
ATOM 816 C CA . SER A 1 101 ? -25.532 -1.722 35.423 1.00 84.31 101 SER A CA 1
ATOM 817 C C . SER A 1 101 ? -25.691 -3.049 36.182 1.00 84.31 101 SER A C 1
ATOM 819 O O . SER A 1 101 ? -26.807 -3.480 36.445 1.00 84.31 101 SER A O 1
ATOM 821 N N . GLU A 1 102 ? -24.588 -3.702 36.557 1.00 87.38 102 GLU A N 1
ATOM 822 C CA . GLU A 1 102 ? -24.588 -4.961 37.317 1.00 87.38 102 GLU A CA 1
ATOM 823 C C . GLU A 1 102 ? -24.373 -4.737 38.833 1.00 87.38 102 GLU A C 1
ATOM 825 O O . GLU A 1 102 ? -24.431 -5.689 39.614 1.00 87.38 102 GLU A O 1
ATOM 830 N N . VAL A 1 103 ? -24.139 -3.493 39.287 1.00 88.69 103 VAL A N 1
ATOM 831 C CA . VAL A 1 103 ? -23.936 -3.181 40.712 1.00 88.69 103 VAL A CA 1
ATOM 832 C C . VAL A 1 103 ? -25.215 -3.436 41.512 1.00 88.69 103 VAL A C 1
ATOM 834 O O . VAL A 1 103 ? -26.235 -2.764 41.349 1.00 88.69 103 VAL A O 1
ATOM 837 N N . VAL A 1 104 ? -25.110 -4.358 42.469 1.00 87.81 104 VAL A N 1
ATOM 838 C CA . VAL A 1 104 ? -26.139 -4.630 43.474 1.00 87.81 104 VAL A CA 1
ATOM 839 C C . VAL A 1 104 ? -25.944 -3.698 44.668 1.00 87.81 104 VAL A C 1
ATOM 841 O O . VAL A 1 104 ? -24.888 -3.677 45.301 1.00 87.81 104 VAL A O 1
ATOM 844 N N . VAL A 1 105 ? -26.976 -2.929 44.997 1.00 87.81 105 VAL A N 1
ATOM 845 C CA . VAL A 1 105 ? -27.013 -2.049 46.164 1.00 87.81 105 VAL A CA 1
ATOM 846 C C . VAL A 1 105 ? -27.701 -2.781 47.308 1.00 87.81 105 VAL A C 1
ATOM 848 O O . VAL A 1 105 ? -28.879 -3.125 47.227 1.00 87.81 105 VAL A O 1
ATOM 851 N N . VAL A 1 106 ? -26.960 -2.989 48.393 1.00 92.31 106 VAL A N 1
ATOM 852 C CA . VAL A 1 106 ? -27.490 -3.500 49.659 1.00 92.31 106 VAL A CA 1
ATOM 853 C C . VAL A 1 106 ? -27.645 -2.320 50.607 1.00 92.31 106 VAL A C 1
ATOM 855 O O . VAL A 1 106 ? -26.662 -1.674 50.966 1.00 92.31 106 VAL A O 1
ATOM 858 N N . SER A 1 107 ? -28.874 -2.024 51.012 1.00 90.56 107 SER A N 1
ATOM 859 C CA . SER A 1 107 ? -29.165 -0.998 52.011 1.00 90.56 107 SER A CA 1
ATOM 860 C C . SER A 1 107 ? -29.695 -1.637 53.283 1.00 90.56 107 SER A C 1
ATOM 862 O O . SER A 1 107 ? -30.619 -2.446 53.238 1.00 90.56 107 SER A O 1
ATOM 864 N N . VAL A 1 108 ? -29.130 -1.232 54.416 1.00 94.25 108 VAL A N 1
ATOM 865 C CA . VAL A 1 108 ? -29.554 -1.671 55.746 1.00 94.25 108 VAL A CA 1
ATOM 866 C C . VAL A 1 108 ? -30.194 -0.483 56.446 1.00 94.25 108 VAL A C 1
ATOM 868 O O . VAL A 1 108 ? -29.612 0.602 56.483 1.00 94.25 108 VAL A O 1
ATOM 871 N N . LYS A 1 109 ? -31.402 -0.669 56.970 1.00 95.19 109 LYS A N 1
ATOM 872 C CA . LYS A 1 109 ? -32.126 0.350 57.730 1.00 95.19 109 LYS A CA 1
ATOM 873 C C . LYS A 1 109 ? -32.557 -0.230 59.066 1.00 95.19 109 LYS A C 1
ATOM 875 O O . LYS A 1 109 ? -32.938 -1.393 59.141 1.00 95.19 109 LYS A O 1
ATOM 880 N N . TRP A 1 110 ? -32.487 0.585 60.108 1.00 95.00 110 TRP A N 1
ATOM 881 C CA . TRP A 1 110 ? -33.089 0.253 61.391 1.00 95.00 110 TRP A CA 1
ATOM 882 C C . TRP A 1 110 ? -34.582 0.559 61.324 1.00 95.00 110 TRP A C 1
ATOM 884 O O . TRP A 1 110 ? -34.958 1.691 61.014 1.00 95.00 110 TRP A O 1
ATOM 894 N N . ASP A 1 111 ? -35.411 -0.440 61.592 1.00 91.19 111 ASP A N 1
ATOM 895 C CA . ASP A 1 111 ? -36.844 -0.267 61.760 1.00 91.19 111 ASP A CA 1
ATOM 896 C C . ASP A 1 111 ? -37.140 -0.095 63.252 1.00 91.19 111 ASP A C 1
ATOM 898 O O . ASP A 1 111 ? -36.987 -1.020 64.051 1.00 91.19 111 ASP A O 1
ATOM 902 N N . GLY A 1 112 ? -37.501 1.132 63.629 1.00 88.56 112 GLY A N 1
ATOM 903 C CA . GLY A 1 112 ? -37.810 1.493 65.008 1.00 88.56 112 GLY A CA 1
ATOM 904 C C . GLY A 1 112 ? -39.161 0.970 65.494 1.00 88.56 112 GLY A C 1
ATOM 905 O O . GLY A 1 112 ? -39.359 0.915 66.702 1.00 88.56 112 GLY A O 1
ATOM 906 N N . GLU A 1 113 ? -40.068 0.574 64.594 1.00 88.44 113 GLU A N 1
ATOM 907 C CA . GLU A 1 113 ? -41.344 -0.040 64.978 1.00 88.44 113 GLU A CA 1
ATOM 908 C C . GLU A 1 113 ? -41.168 -1.526 65.296 1.00 88.44 113 GLU A C 1
ATOM 910 O O . GLU A 1 113 ? -41.803 -2.039 66.216 1.00 88.44 113 GLU A O 1
ATOM 915 N N . SER A 1 114 ? -40.281 -2.215 64.572 1.00 85.19 114 SER A N 1
ATOM 916 C CA . SER A 1 114 ? -40.017 -3.643 64.777 1.00 85.19 114 SER A CA 1
ATOM 917 C C . SER A 1 114 ? -38.750 -3.952 65.587 1.00 85.19 114 SER A C 1
ATOM 919 O O . SER A 1 114 ? -38.465 -5.126 65.794 1.00 85.19 114 SER A O 1
ATOM 921 N N . GLU A 1 115 ? -37.961 -2.944 65.980 1.00 87.50 115 GLU A N 1
ATOM 922 C CA . GLU A 1 115 ? -36.621 -3.071 66.597 1.00 87.50 115 GLU A CA 1
ATOM 923 C C . GLU A 1 115 ? -35.669 -4.027 65.845 1.00 87.50 115 GLU A C 1
ATOM 925 O O . GLU A 1 115 ? -34.889 -4.775 66.440 1.00 87.50 115 GLU A O 1
ATOM 930 N N . LEU A 1 116 ? -35.724 -4.030 64.510 1.00 86.31 116 LEU A N 1
ATOM 931 C CA . LEU A 1 116 ? -34.924 -4.931 63.675 1.00 86.31 116 LEU A CA 1
ATOM 932 C C . LEU A 1 116 ? -34.129 -4.162 62.623 1.00 86.31 116 LEU A C 1
ATOM 934 O O . LEU A 1 116 ? -34.512 -3.083 62.174 1.00 86.31 116 LEU A O 1
ATOM 938 N N . MET A 1 117 ? -33.022 -4.756 62.174 1.00 91.69 117 MET A N 1
ATOM 939 C CA . MET A 1 117 ? -32.363 -4.313 60.948 1.00 91.69 117 MET A CA 1
ATOM 940 C C . MET A 1 117 ? -33.060 -4.929 59.736 1.00 91.69 117 MET A C 1
ATOM 942 O O . MET A 1 117 ? -33.042 -6.145 59.549 1.00 91.69 117 MET A O 1
ATOM 946 N N . VAL A 1 118 ? -33.621 -4.083 58.879 1.00 92.69 118 VAL A N 1
ATOM 947 C CA . VAL A 1 118 ? -34.183 -4.470 57.586 1.00 92.69 118 VAL A CA 1
ATOM 948 C C . VAL A 1 118 ? -33.106 -4.307 56.519 1.00 92.69 118 VAL A C 1
ATOM 950 O O . VAL A 1 118 ? -32.555 -3.220 56.328 1.00 92.69 118 VAL A O 1
ATOM 953 N N . VAL A 1 119 ? -32.808 -5.394 55.809 1.00 93.50 119 VAL A N 1
ATOM 954 C CA . VAL A 1 119 ? -31.890 -5.402 54.666 1.00 93.50 119 VAL A CA 1
ATOM 955 C C . VAL A 1 119 ? -32.714 -5.427 53.385 1.00 93.50 119 VAL A C 1
ATOM 957 O O . VAL A 1 119 ? -33.482 -6.359 53.162 1.00 93.50 119 VAL A O 1
ATOM 960 N N . SER A 1 120 ? -32.542 -4.427 52.525 1.00 90.94 120 SER A N 1
ATOM 961 C CA . SER A 1 120 ? -33.117 -4.412 51.180 1.00 90.94 120 SER A CA 1
ATOM 962 C C . SER A 1 120 ? -32.017 -4.461 50.130 1.00 90.94 120 SER A C 1
ATOM 964 O O . SER A 1 120 ? -30.998 -3.777 50.238 1.00 90.94 120 SER A O 1
ATOM 966 N N . VAL A 1 121 ? -32.236 -5.284 49.110 1.00 90.19 121 VAL A N 1
ATOM 967 C CA . VAL A 1 121 ? -31.315 -5.484 47.993 1.00 90.19 121 VAL A CA 1
ATOM 968 C C . VAL A 1 121 ? -31.998 -4.992 46.727 1.00 90.19 121 VAL A C 1
ATOM 970 O O . VAL A 1 121 ? -33.101 -5.437 46.414 1.00 90.19 121 VAL A O 1
ATOM 973 N N . SER A 1 122 ? -31.335 -4.101 46.000 1.00 85.69 122 SER A N 1
ATOM 974 C CA . SER A 1 122 ? -31.799 -3.585 44.714 1.00 85.69 122 SER A CA 1
ATOM 975 C C . SER A 1 122 ? -30.673 -3.692 43.693 1.00 85.69 122 SER A C 1
ATOM 977 O O . SER A 1 122 ? -29.517 -3.430 44.015 1.00 85.69 122 SER A O 1
ATOM 979 N N . VAL A 1 123 ? -30.996 -4.059 42.458 1.00 82.81 123 VAL A N 1
ATOM 980 C CA . VAL A 1 123 ? -30.077 -3.882 41.323 1.00 82.81 123 VAL A CA 1
ATOM 981 C C . VAL A 1 123 ? -30.248 -2.449 40.821 1.00 82.81 123 VAL A C 1
ATOM 983 O O . VAL A 1 123 ? -31.370 -1.934 40.866 1.00 82.81 123 VAL A O 1
ATOM 986 N N . LYS A 1 124 ? -29.150 -1.784 40.450 1.00 71.06 124 LYS A N 1
ATOM 987 C CA . LYS A 1 124 ? -29.221 -0.444 39.852 1.00 71.06 124 LYS A CA 1
ATOM 988 C C . LYS A 1 124 ? -29.880 -0.445 38.480 1.00 71.06 124 LYS A C 1
ATOM 990 O O . LYS A 1 124 ? -29.737 -1.447 37.752 1.00 71.06 124 LYS A O 1
#

InterPro domains:
  IPR010666 Zinc finger, GRF-type [PF06839] (16-58)
  IPR010666 Zinc finger, GRF-type [PS51999] (18-60)

Sequence (124 aa):
MERSSSSYTSEARSRVFCMCNIEAPLVTSWIEENSGRRFYGCGLYKVGKGCNFFQWHDPVGNNRQKKIIVALMKEVDELKLREKGLQSRISDMKMKEKYESEVVVVSVKWDGESELMVVSVSVK

Organism: Glycine soja (NCBI:txid3848)

Radius of gyration: 36.13 Å; chains: 1; bounding box: 66×39×98 Å

pLDDT: mean 86.8, std 14.43, range [36.28, 98.56]